Protein AF-A0A1F6TH91-F1 (afdb_monomer_lite)

Radius of gyration: 16.35 Å; chains: 1; bounding box: 40×20×52 Å

pLDDT: mean 76.36, std 11.39, range [50.78, 92.88]

Organism: NCBI:txid1817764

Sequence (93 aa):
MCRQAGLNDAALLKELERAKDEFKSALQELKTAPQNTPDIKAALDNADTQWQLFEHSLANPDKPLEVMVAITSEKILNIMDRITAMYENLPGG

Structure (mmCIF, N/CA/C/O backbone):
data_AF-A0A1F6TH91-F1
#
_entry.id   AF-A0A1F6TH91-F1
#
loop_
_atom_site.group_PDB
_atom_site.id
_atom_site.type_symbol
_atom_site.label_atom_id
_atom_site.label_alt_id
_atom_site.label_comp_id
_atom_site.label_asym_id
_atom_site.label_entity_id
_atom_site.label_seq_id
_atom_site.pdbx_PDB_ins_code
_atom_site.Cartn_x
_atom_site.Cartn_y
_atom_site.Cartn_z
_atom_site.occupancy
_atom_site.B_iso_or_equiv
_atom_site.auth_seq_id
_atom_site.auth_comp_id
_atom_site.auth_asym_id
_atom_site.auth_atom_id
_atom_site.pdbx_PDB_model_num
ATOM 1 N N . MET A 1 1 ? 11.773 -3.916 -38.892 1.00 50.78 1 MET A N 1
ATOM 2 C CA . MET A 1 1 ? 10.636 -3.344 -38.141 1.00 50.78 1 MET A CA 1
ATOM 3 C C . MET A 1 1 ? 11.035 -3.171 -36.671 1.00 50.78 1 MET A C 1
ATOM 5 O O . MET A 1 1 ? 10.628 -3.969 -35.848 1.00 50.78 1 MET A O 1
ATOM 9 N N . CYS A 1 2 ? 11.849 -2.160 -36.331 1.00 58.75 2 CYS A N 1
ATOM 10 C CA . CYS A 1 2 ? 12.348 -1.946 -34.956 1.00 58.75 2 CYS A CA 1
ATOM 11 C C . CYS A 1 2 ? 12.320 -0.455 -34.578 1.00 58.75 2 CYS A C 1
ATOM 13 O O . CYS A 1 2 ? 13.355 0.158 -34.344 1.00 58.75 2 CYS A O 1
ATOM 15 N N . ARG A 1 3 ? 11.137 0.164 -34.603 1.00 54.47 3 ARG A N 1
ATOM 16 C CA . ARG A 1 3 ? 10.926 1.523 -34.059 1.00 54.47 3 ARG A CA 1
ATOM 17 C C . ARG A 1 3 ? 9.678 1.648 -33.181 1.00 54.47 3 ARG A C 1
ATOM 19 O O . ARG A 1 3 ? 9.559 2.634 -32.472 1.00 54.47 3 ARG A O 1
ATOM 26 N N . GLN A 1 4 ? 8.778 0.663 -33.211 1.00 57.25 4 GLN A N 1
ATOM 27 C CA . GLN A 1 4 ? 7.541 0.688 -32.423 1.00 57.25 4 GLN A CA 1
ATOM 28 C C . GLN A 1 4 ? 7.742 0.165 -30.992 1.00 57.25 4 GLN A C 1
ATOM 30 O O . GLN A 1 4 ? 7.175 0.742 -30.077 1.00 57.25 4 GLN A O 1
ATOM 35 N N . ALA A 1 5 ? 8.606 -0.840 -30.783 1.00 57.97 5 ALA A N 1
ATOM 36 C CA . ALA A 1 5 ? 8.848 -1.425 -29.457 1.00 57.97 5 ALA A CA 1
ATOM 37 C C . ALA A 1 5 ? 9.294 -0.374 -28.417 1.00 57.97 5 ALA A C 1
ATOM 39 O O . ALA A 1 5 ? 8.597 -0.159 -27.437 1.00 57.97 5 ALA A O 1
ATOM 40 N N . GLY A 1 6 ? 10.345 0.405 -28.703 1.00 57.34 6 GLY A N 1
ATOM 41 C CA . GLY A 1 6 ? 10.846 1.407 -27.747 1.00 57.34 6 GLY A CA 1
ATOM 42 C C . GLY A 1 6 ? 9.925 2.613 -27.496 1.00 57.34 6 GLY A C 1
ATOM 43 O O . GLY A 1 6 ? 10.066 3.280 -26.476 1.00 57.34 6 GLY A O 1
ATOM 44 N N . LEU A 1 7 ? 8.980 2.914 -28.399 1.00 60.94 7 LEU A N 1
ATOM 45 C CA . LEU A 1 7 ? 7.965 3.956 -28.170 1.00 60.94 7 LEU A CA 1
ATOM 46 C C . LEU A 1 7 ? 6.818 3.436 -27.294 1.00 60.94 7 LEU A C 1
ATOM 48 O O . LEU A 1 7 ? 6.298 4.178 -26.462 1.00 60.94 7 LEU A O 1
ATOM 52 N N . ASN A 1 8 ? 6.458 2.162 -27.465 1.00 64.12 8 ASN A N 1
ATOM 53 C CA . ASN A 1 8 ? 5.445 1.499 -26.654 1.00 64.12 8 ASN A CA 1
ATOM 54 C C . ASN A 1 8 ? 5.925 1.322 -25.208 1.00 64.12 8 ASN A C 1
ATOM 56 O O . ASN A 1 8 ? 5.154 1.586 -24.291 1.00 64.12 8 ASN A O 1
ATOM 60 N N . ASP A 1 9 ? 7.202 0.993 -25.002 1.00 65.69 9 ASP A N 1
ATOM 61 C CA . ASP A 1 9 ? 7.793 0.864 -23.664 1.00 65.69 9 ASP A CA 1
ATOM 62 C C . ASP A 1 9 ? 7.764 2.197 -22.898 1.00 65.69 9 ASP A C 1
ATOM 64 O O . ASP A 1 9 ? 7.391 2.248 -21.728 1.00 65.69 9 ASP A O 1
ATOM 68 N N . ALA A 1 10 ? 8.084 3.311 -23.566 1.00 72.25 10 ALA A N 1
ATOM 69 C CA . ALA A 1 10 ? 8.045 4.639 -22.953 1.00 72.25 10 ALA A CA 1
ATOM 70 C C . ALA A 1 10 ? 6.616 5.088 -22.593 1.00 72.25 10 ALA A C 1
ATOM 72 O O . ALA A 1 10 ? 6.402 5.702 -21.546 1.00 72.25 10 ALA A O 1
ATOM 73 N N . ALA A 1 11 ? 5.632 4.783 -23.444 1.00 71.44 11 ALA A N 1
ATOM 74 C CA . ALA A 1 11 ? 4.227 5.058 -23.155 1.00 71.44 11 ALA A CA 1
ATOM 75 C C . ALA A 1 11 ? 3.711 4.194 -21.992 1.00 71.44 11 ALA A C 1
ATOM 77 O O . ALA A 1 11 ? 3.048 4.713 -21.098 1.00 71.44 11 ALA A O 1
ATOM 78 N N . LEU A 1 12 ? 4.077 2.909 -21.963 1.00 68.06 12 LEU A N 1
ATOM 79 C CA . LEU A 1 12 ? 3.720 1.978 -20.895 1.00 68.06 12 LEU A CA 1
ATOM 80 C C . LEU A 1 12 ? 4.288 2.417 -19.540 1.00 68.06 12 LEU A C 1
ATOM 82 O O . LEU A 1 12 ? 3.561 2.441 -18.553 1.00 68.06 12 LEU A O 1
ATOM 86 N N . LEU A 1 13 ? 5.560 2.825 -19.498 1.00 71.88 13 LEU A N 1
ATOM 87 C CA . LEU A 1 13 ? 6.190 3.354 -18.285 1.00 71.88 13 LEU A CA 1
ATOM 88 C C . LEU A 1 13 ? 5.482 4.616 -17.778 1.00 71.88 13 LEU A C 1
ATOM 90 O O . LEU A 1 13 ? 5.292 4.778 -16.577 1.00 71.88 13 LEU A O 1
ATOM 94 N N . LYS A 1 14 ? 5.047 5.500 -18.681 1.00 77.19 14 LYS A N 1
ATOM 95 C CA . LYS A 1 14 ? 4.318 6.716 -18.305 1.00 77.19 14 LYS A CA 1
ATOM 96 C C . LYS A 1 14 ? 2.933 6.416 -17.726 1.00 77.19 14 LYS A C 1
ATOM 98 O O . LYS A 1 14 ? 2.547 7.041 -16.742 1.00 77.19 14 LYS A O 1
ATOM 103 N N . GLU A 1 15 ? 2.190 5.492 -18.330 1.00 71.00 15 GLU A N 1
ATOM 104 C CA . GLU A 1 15 ? 0.886 5.074 -17.801 1.00 71.00 15 GLU A CA 1
ATOM 105 C C . GLU A 1 15 ? 1.034 4.329 -16.467 1.00 71.00 15 GLU A C 1
ATOM 107 O O . GLU A 1 15 ? 0.216 4.521 -15.572 1.00 71.00 15 GLU A O 1
ATOM 112 N N . LEU A 1 16 ? 2.115 3.563 -16.284 1.00 72.88 16 LEU A N 1
ATOM 113 C CA . LEU A 1 16 ? 2.440 2.938 -15.002 1.00 72.88 16 LEU A CA 1
ATOM 114 C C . LEU A 1 16 ? 2.708 3.975 -13.905 1.00 72.88 16 LEU A C 1
ATOM 116 O O . LEU A 1 16 ? 2.153 3.856 -12.816 1.00 72.88 16 LEU A O 1
ATOM 120 N N . GLU A 1 17 ? 3.521 4.999 -14.174 1.00 79.19 17 GLU A N 1
ATOM 121 C CA . GLU A 1 17 ? 3.766 6.065 -13.193 1.00 79.19 17 GLU A CA 1
ATOM 122 C C . GLU A 1 17 ? 2.484 6.841 -12.860 1.00 79.19 17 GLU A C 1
ATOM 124 O O . GLU A 1 17 ? 2.209 7.081 -11.687 1.00 79.19 17 GLU A O 1
ATOM 129 N N . ARG A 1 18 ? 1.630 7.134 -13.852 1.00 77.69 18 ARG A N 1
ATOM 130 C CA . ARG A 1 18 ? 0.314 7.741 -13.591 1.00 77.69 18 ARG A CA 1
ATOM 131 C C . ARG A 1 18 ? -0.544 6.857 -12.683 1.00 77.69 18 ARG A C 1
ATOM 133 O O . ARG A 1 18 ? -1.094 7.350 -11.703 1.00 77.69 18 ARG A O 1
ATOM 140 N N . ALA A 1 19 ? -0.642 5.564 -12.987 1.00 76.75 19 ALA A N 1
ATOM 141 C CA . ALA A 1 19 ? -1.425 4.628 -12.186 1.00 76.75 19 ALA A CA 1
ATOM 142 C C . ALA A 1 19 ? -0.892 4.515 -10.746 1.00 76.75 19 ALA A C 1
ATOM 144 O O . ALA A 1 19 ? -1.676 4.377 -9.805 1.00 76.75 19 ALA A O 1
ATOM 145 N N . LYS A 1 20 ? 0.433 4.616 -10.556 1.00 81.19 20 LYS A N 1
ATOM 146 C CA . LYS 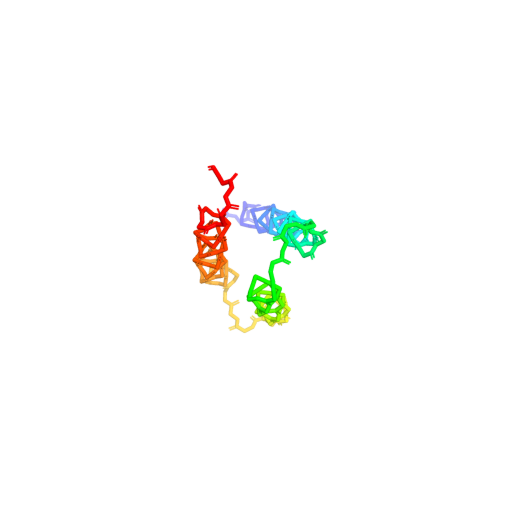A 1 20 ? 1.060 4.664 -9.228 1.00 81.19 20 LYS A CA 1
ATOM 147 C C . LYS A 1 20 ? 0.651 5.895 -8.432 1.00 81.19 20 LYS A C 1
ATOM 149 O O . LYS A 1 20 ? 0.285 5.767 -7.262 1.00 81.19 20 LYS A O 1
ATOM 154 N N . ASP A 1 21 ? 0.683 7.061 -9.063 1.00 84.06 21 ASP A N 1
ATOM 155 C CA . ASP A 1 21 ? 0.292 8.314 -8.421 1.00 84.06 21 ASP A CA 1
ATOM 156 C C . ASP A 1 21 ? -1.196 8.314 -8.045 1.00 84.06 21 ASP A C 1
ATOM 158 O O . ASP A 1 21 ? -1.548 8.657 -6.913 1.00 84.06 21 ASP A O 1
ATOM 162 N N . GLU A 1 22 ? -2.067 7.868 -8.955 1.00 80.56 22 GLU A N 1
ATOM 163 C CA . GLU A 1 22 ? -3.513 7.766 -8.720 1.00 80.56 22 GLU A CA 1
ATOM 164 C C . GLU A 1 22 ? -3.833 6.813 -7.563 1.00 80.56 22 GLU A C 1
ATOM 166 O O . GLU A 1 22 ? -4.586 7.173 -6.653 1.00 80.56 22 GLU A O 1
ATOM 171 N N . PHE A 1 23 ? -3.209 5.631 -7.538 1.00 82.06 23 PHE A N 1
ATOM 172 C CA . PHE A 1 23 ? -3.394 4.674 -6.449 1.00 82.06 23 PHE A CA 1
ATOM 173 C C . PHE A 1 23 ? -2.947 5.247 -5.102 1.00 82.06 23 PHE A C 1
ATOM 175 O O . PHE A 1 23 ? -3.669 5.150 -4.108 1.00 82.06 23 PHE A O 1
ATOM 182 N N . LYS A 1 24 ? -1.769 5.877 -5.058 1.00 85.88 24 LYS A N 1
ATOM 183 C CA . LYS A 1 24 ? -1.241 6.476 -3.830 1.00 85.88 24 LYS A CA 1
ATOM 184 C C . LYS A 1 24 ? -2.134 7.608 -3.329 1.00 85.88 24 LYS A C 1
ATOM 186 O O . LYS A 1 24 ? -2.362 7.691 -2.124 1.00 85.88 24 LYS A O 1
ATOM 191 N N . SER A 1 25 ? -2.655 8.447 -4.227 1.00 86.81 25 SER A N 1
ATOM 192 C CA . SER A 1 25 ? -3.604 9.505 -3.865 1.00 86.81 25 SER A CA 1
ATOM 193 C C . SER A 1 25 ? -4.865 8.915 -3.239 1.00 86.81 25 SER A C 1
ATOM 195 O O . SER A 1 25 ? -5.216 9.272 -2.115 1.00 86.81 25 SER A O 1
ATOM 197 N N . ALA A 1 26 ? -5.485 7.939 -3.908 1.00 85.31 26 ALA A N 1
ATOM 198 C CA . ALA A 1 26 ? -6.690 7.283 -3.412 1.00 85.31 26 ALA A CA 1
ATOM 199 C C . ALA A 1 26 ? -6.457 6.581 -2.062 1.00 85.31 26 ALA A C 1
ATOM 201 O O . ALA A 1 26 ? -7.270 6.701 -1.147 1.00 85.31 26 ALA A O 1
ATOM 202 N N . LEU A 1 27 ? -5.322 5.897 -1.882 1.00 87.19 27 LEU A N 1
ATOM 203 C CA . LEU A 1 27 ? -4.980 5.260 -0.610 1.00 87.19 27 LEU A CA 1
ATOM 204 C C . LEU A 1 27 ? -4.818 6.286 0.524 1.00 87.19 27 LEU A C 1
ATOM 206 O O . LEU A 1 27 ? -5.244 6.025 1.648 1.00 87.19 27 LEU A O 1
ATOM 210 N N . GLN A 1 28 ? -4.237 7.459 0.254 1.00 90.75 28 GLN A N 1
ATOM 211 C CA . GLN A 1 28 ? -4.131 8.533 1.249 1.00 90.75 28 GLN A CA 1
ATOM 212 C C . GLN A 1 28 ? -5.494 9.141 1.600 1.00 90.75 28 GLN A C 1
ATOM 214 O O . GLN A 1 28 ? -5.775 9.383 2.777 1.00 90.75 28 GLN A O 1
ATOM 219 N N . GLU A 1 29 ? -6.366 9.336 0.612 1.00 90.19 29 GLU A N 1
ATOM 220 C CA . GLU A 1 29 ? -7.750 9.762 0.845 1.00 90.19 29 GLU A CA 1
ATOM 221 C C . GLU A 1 29 ? -8.476 8.765 1.753 1.00 90.19 29 GLU A C 1
ATOM 223 O O . GLU A 1 29 ? -9.031 9.151 2.783 1.00 90.19 29 GLU A O 1
ATOM 228 N N . LEU A 1 30 ? -8.374 7.466 1.455 1.00 88.75 30 LEU A N 1
ATOM 229 C CA . LEU A 1 30 ? -8.953 6.421 2.294 1.00 88.75 30 LEU A CA 1
ATOM 230 C C . LEU A 1 30 ? -8.345 6.416 3.698 1.00 88.75 30 LEU A C 1
ATOM 232 O O . LEU A 1 30 ? -9.095 6.360 4.664 1.00 88.75 30 LEU A O 1
ATOM 236 N N . LYS A 1 31 ? -7.020 6.546 3.860 1.00 89.62 31 LYS A N 1
ATOM 237 C CA . LYS A 1 31 ? -6.349 6.600 5.180 1.00 89.62 31 LYS A CA 1
ATOM 238 C C . LYS A 1 31 ? -6.825 7.762 6.050 1.00 89.62 31 LYS A C 1
ATOM 240 O O . LYS A 1 31 ? -6.869 7.624 7.276 1.00 89.62 31 LYS A O 1
ATOM 245 N N . THR A 1 32 ? -7.201 8.881 5.438 1.00 91.94 32 THR A N 1
ATOM 246 C CA . THR A 1 32 ? -7.645 10.095 6.142 1.00 91.94 32 THR A CA 1
ATOM 247 C C . THR A 1 32 ? -9.158 10.172 6.351 1.00 91.94 32 THR A C 1
ATOM 249 O O . THR A 1 32 ? -9.630 11.077 7.042 1.00 91.94 32 THR A O 1
ATOM 252 N N . ALA A 1 33 ? -9.920 9.211 5.825 1.00 91.88 33 ALA A N 1
ATOM 253 C CA . ALA A 1 33 ? -11.369 9.209 5.924 1.00 91.88 33 ALA A CA 1
ATOM 254 C C . ALA A 1 33 ? -11.858 9.130 7.393 1.00 91.88 33 ALA A C 1
ATOM 256 O O . ALA A 1 33 ? -11.428 8.252 8.155 1.00 91.88 33 ALA A O 1
ATOM 257 N N . PRO A 1 34 ? -12.775 10.021 7.823 1.00 90.12 34 PRO A N 1
ATOM 258 C CA . PRO A 1 34 ? -13.196 10.128 9.223 1.00 90.12 34 PRO A CA 1
ATOM 259 C C . PRO A 1 34 ? -13.991 8.913 9.720 1.00 90.12 34 PRO A C 1
ATOM 261 O O . PRO A 1 34 ? -13.981 8.629 10.916 1.00 90.12 34 PRO A O 1
ATOM 264 N N . GLN A 1 35 ? -14.645 8.173 8.821 1.00 88.38 35 GLN A N 1
ATOM 265 C CA . GLN A 1 35 ? -15.407 6.962 9.142 1.00 88.38 35 GLN A CA 1
ATOM 266 C C . GLN A 1 35 ? -14.534 5.721 9.417 1.00 88.38 35 GLN A C 1
ATOM 268 O O . GLN A 1 35 ? -15.061 4.650 9.715 1.00 88.38 35 GLN A O 1
ATOM 273 N N . ASN A 1 36 ? -13.206 5.833 9.315 1.00 92.75 36 ASN A N 1
ATOM 274 C CA . ASN A 1 36 ? -12.306 4.700 9.499 1.00 92.75 36 ASN A CA 1
ATOM 275 C C . ASN A 1 36 ? -12.319 4.158 10.932 1.00 92.75 36 ASN A C 1
ATOM 277 O O . ASN A 1 36 ? -11.883 4.822 11.879 1.00 92.75 36 ASN A O 1
ATOM 281 N N . THR A 1 37 ? -12.702 2.891 11.063 1.00 92.88 37 THR A N 1
ATOM 282 C CA . THR A 1 37 ? -12.544 2.104 12.290 1.00 92.88 37 THR A CA 1
ATOM 283 C C . THR A 1 37 ? -11.082 1.667 12.484 1.00 92.88 37 THR A C 1
ATOM 285 O O . THR A 1 37 ? -10.286 1.739 11.541 1.00 92.88 37 THR A O 1
ATOM 288 N N . PRO A 1 38 ? -10.689 1.194 13.684 1.00 92.25 38 PRO A N 1
ATOM 289 C CA . PRO A 1 38 ? -9.354 0.631 13.904 1.00 92.25 38 PRO A CA 1
ATOM 290 C C . PRO A 1 38 ? -8.994 -0.496 12.923 1.00 92.25 38 PRO A C 1
ATOM 292 O O . PRO A 1 38 ? -7.872 -0.527 12.421 1.00 92.25 38 PRO A O 1
ATOM 295 N N . ASP A 1 39 ? -9.955 -1.361 12.588 1.00 87.06 39 ASP A N 1
ATOM 296 C CA . ASP A 1 39 ? -9.745 -2.477 11.659 1.00 87.06 39 ASP A CA 1
ATOM 297 C C . ASP A 1 39 ? -9.527 -1.995 10.218 1.00 87.06 39 ASP A C 1
ATOM 299 O O . ASP A 1 39 ? -8.638 -2.495 9.527 1.00 87.06 39 ASP A O 1
ATOM 303 N N . ILE A 1 40 ? -10.281 -0.978 9.778 1.00 88.19 40 ILE A N 1
ATOM 304 C CA . ILE A 1 40 ? -10.086 -0.345 8.464 1.00 88.19 40 ILE A CA 1
ATOM 305 C C . ILE A 1 40 ? -8.703 0.311 8.394 1.00 88.19 40 ILE A C 1
ATOM 307 O O . ILE A 1 40 ? -7.988 0.127 7.412 1.00 88.19 40 ILE A O 1
ATOM 311 N N . LYS A 1 41 ? -8.273 1.016 9.450 1.00 91.00 41 LYS A N 1
ATOM 312 C CA . LYS A 1 41 ? -6.928 1.621 9.501 1.00 91.00 41 LYS A CA 1
ATOM 313 C C . LYS A 1 41 ? -5.828 0.567 9.387 1.00 91.00 41 LYS A C 1
ATOM 315 O O . LYS A 1 41 ? -4.920 0.733 8.580 1.00 91.00 41 LYS A O 1
ATOM 320 N N . ALA A 1 42 ? -5.944 -0.541 10.119 1.00 89.19 42 ALA A N 1
ATOM 321 C CA . ALA A 1 42 ? -4.981 -1.637 10.042 1.00 89.19 42 ALA A CA 1
ATOM 322 C C . ALA A 1 42 ? -4.920 -2.269 8.637 1.00 89.19 42 ALA A C 1
ATOM 324 O O . ALA A 1 42 ? -3.836 -2.593 8.148 1.00 89.19 42 ALA A O 1
ATOM 325 N N . ALA A 1 43 ? -6.067 -2.417 7.964 1.00 86.00 43 ALA A N 1
ATOM 326 C CA . ALA A 1 43 ? -6.122 -2.905 6.587 1.00 86.00 43 ALA A CA 1
ATOM 327 C C . ALA A 1 43 ? -5.475 -1.921 5.592 1.00 86.00 43 ALA A C 1
ATOM 329 O O . ALA A 1 43 ? -4.713 -2.347 4.723 1.00 86.00 43 ALA A O 1
ATOM 330 N N . LEU A 1 44 ? -5.718 -0.616 5.747 1.00 89.81 44 LEU A N 1
ATOM 331 C CA . LEU A 1 44 ? -5.125 0.431 4.908 1.00 89.81 44 LEU A CA 1
ATOM 332 C C . LEU A 1 44 ? -3.605 0.548 5.102 1.00 89.81 44 LEU A C 1
ATOM 334 O O . LEU A 1 44 ? -2.874 0.722 4.130 1.00 89.81 44 LEU A O 1
ATOM 338 N N . ASP A 1 45 ? -3.103 0.391 6.327 1.00 91.06 45 ASP A N 1
ATOM 339 C CA . ASP A 1 45 ? -1.658 0.370 6.592 1.00 91.06 45 ASP A CA 1
ATOM 340 C C . ASP A 1 45 ? -0.982 -0.891 6.030 1.00 91.06 45 ASP A C 1
ATOM 342 O O . ASP A 1 45 ? 0.156 -0.846 5.550 1.00 91.06 45 ASP A O 1
ATOM 346 N N . ASN A 1 46 ? -1.694 -2.023 6.021 1.00 86.88 46 ASN A N 1
ATOM 347 C CA . ASN A 1 46 ? -1.225 -3.219 5.328 1.00 86.88 46 ASN A CA 1
ATOM 348 C C . ASN A 1 46 ? -1.123 -2.978 3.814 1.00 86.88 46 ASN A C 1
ATOM 350 O O . ASN A 1 46 ? -0.094 -3.304 3.221 1.00 86.88 46 ASN A O 1
ATOM 354 N N . ALA A 1 47 ? -2.147 -2.363 3.211 1.00 84.12 47 ALA A N 1
ATOM 355 C CA . ALA A 1 47 ? -2.153 -1.999 1.795 1.00 84.12 47 ALA A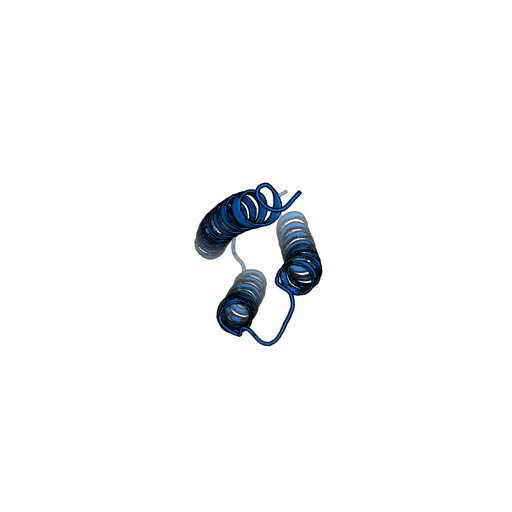 CA 1
ATOM 356 C C . ALA A 1 47 ? -0.969 -1.086 1.431 1.00 84.12 47 ALA A C 1
ATOM 358 O O . ALA A 1 47 ? -0.262 -1.361 0.464 1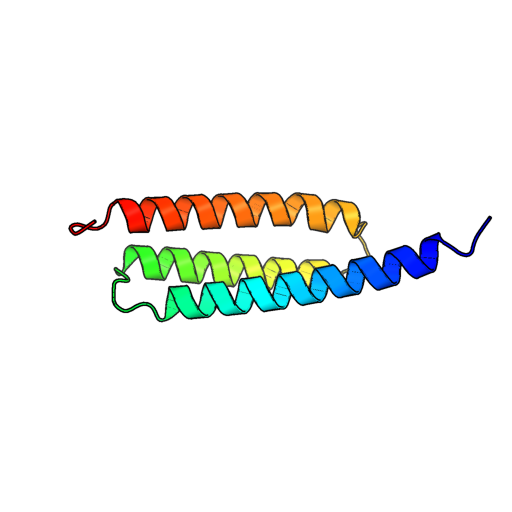.00 84.12 47 ALA A O 1
ATOM 359 N N . ASP A 1 48 ? -0.694 -0.071 2.254 1.00 88.50 48 ASP A N 1
ATOM 360 C CA . ASP A 1 48 ? 0.446 0.848 2.106 1.00 88.50 48 ASP A CA 1
ATOM 361 C C . ASP A 1 48 ? 1.794 0.106 2.158 1.00 88.50 48 ASP A C 1
ATOM 363 O O . ASP A 1 48 ? 2.671 0.304 1.318 1.00 88.50 48 ASP A O 1
ATOM 367 N N . THR A 1 49 ? 1.937 -0.851 3.079 1.00 87.44 49 THR A N 1
ATOM 368 C CA . THR A 1 49 ? 3.144 -1.689 3.167 1.00 87.44 49 THR A CA 1
ATOM 369 C C . THR A 1 49 ? 3.328 -2.564 1.920 1.00 87.44 49 THR A C 1
ATOM 371 O O . THR A 1 49 ? 4.438 -2.684 1.394 1.00 87.44 49 THR A O 1
ATOM 374 N N . GLN A 1 50 ? 2.253 -3.189 1.422 1.00 81.81 50 GLN A N 1
ATOM 375 C CA . GLN A 1 50 ? 2.308 -3.994 0.195 1.00 81.81 50 GLN A CA 1
ATOM 376 C C . GLN A 1 50 ? 2.635 -3.136 -1.031 1.00 81.81 50 GLN A C 1
ATOM 378 O O . GLN A 1 50 ? 3.388 -3.578 -1.899 1.00 81.81 50 GLN A O 1
ATOM 383 N N . TRP A 1 51 ? 2.109 -1.913 -1.079 1.00 83.56 51 TRP A N 1
ATOM 384 C CA . TRP A 1 51 ? 2.395 -0.946 -2.129 1.00 83.56 51 TRP A CA 1
ATOM 385 C C . TRP A 1 51 ? 3.876 -0.561 -2.167 1.00 83.56 51 TRP A C 1
ATOM 387 O O . TRP A 1 51 ? 4.512 -0.658 -3.213 1.00 83.56 51 TRP A O 1
ATOM 397 N N . GLN A 1 52 ? 4.473 -0.233 -1.020 1.00 85.00 52 GLN A N 1
ATOM 398 C CA . GLN A 1 52 ? 5.903 0.080 -0.951 1.00 85.00 52 GLN A CA 1
ATOM 399 C C . GLN A 1 52 ? 6.769 -1.095 -1.421 1.00 85.00 52 GLN A C 1
ATOM 401 O O . GLN A 1 52 ? 7.772 -0.896 -2.105 1.00 85.00 52 GLN A O 1
ATOM 406 N N . LEU A 1 53 ? 6.397 -2.335 -1.089 1.00 79.88 53 LEU A N 1
ATOM 407 C CA . LEU A 1 53 ? 7.107 -3.519 -1.579 1.00 79.88 53 LEU A CA 1
ATOM 408 C C . LEU A 1 53 ? 6.986 -3.673 -3.103 1.00 79.88 53 LEU A C 1
ATOM 410 O O . LEU A 1 53 ? 7.961 -4.043 -3.759 1.00 79.88 53 LEU A O 1
ATOM 414 N N . PHE A 1 54 ? 5.817 -3.368 -3.669 1.00 76.56 54 PHE A N 1
ATOM 415 C CA . PHE A 1 54 ? 5.625 -3.339 -5.116 1.00 76.56 54 PHE A CA 1
ATOM 416 C C . PHE A 1 54 ? 6.527 -2.300 -5.790 1.00 76.56 54 PHE A C 1
ATOM 418 O O . PHE A 1 54 ? 7.241 -2.647 -6.731 1.00 76.56 54 PHE A O 1
ATOM 425 N N . GLU A 1 55 ? 6.576 -1.067 -5.280 1.00 79.31 55 GLU A N 1
ATOM 426 C CA . GLU A 1 55 ? 7.437 -0.016 -5.838 1.00 79.31 55 GLU A CA 1
ATOM 427 C C . GLU A 1 55 ? 8.921 -0.408 -5.804 1.00 79.31 55 GLU A C 1
ATOM 429 O O . GLU A 1 55 ? 9.632 -0.247 -6.797 1.00 79.31 55 GLU A O 1
ATOM 434 N N . HIS A 1 56 ? 9.381 -1.012 -4.704 1.00 79.19 56 HIS A N 1
ATOM 435 C CA . HIS A 1 56 ? 10.741 -1.553 -4.623 1.00 79.19 56 HIS A CA 1
ATOM 436 C C . HIS A 1 56 ? 10.985 -2.697 -5.618 1.00 79.19 56 HIS A C 1
ATOM 438 O O . HIS A 1 56 ? 12.095 -2.841 -6.131 1.00 79.19 56 HIS A O 1
ATOM 444 N N . SER A 1 57 ? 9.974 -3.520 -5.905 1.00 71.12 57 SER A N 1
ATOM 445 C CA . SER A 1 57 ? 10.099 -4.590 -6.897 1.00 71.12 57 SER A CA 1
ATOM 446 C C . SER A 1 57 ? 10.171 -4.058 -8.331 1.00 71.12 57 SER A C 1
ATOM 448 O O . SER A 1 57 ? 10.945 -4.600 -9.115 1.00 71.12 57 SER A O 1
ATOM 450 N N . LEU A 1 58 ? 9.466 -2.963 -8.649 1.00 69.88 58 LEU A N 1
ATOM 451 C CA . LEU A 1 58 ? 9.526 -2.294 -9.958 1.00 69.88 58 LEU A CA 1
ATOM 452 C C . LEU A 1 58 ? 10.905 -1.702 -10.260 1.00 69.88 58 LEU A C 1
ATOM 454 O O . LEU A 1 58 ? 11.301 -1.618 -11.419 1.00 69.88 58 LEU A O 1
ATOM 458 N N . ALA A 1 59 ? 11.651 -1.319 -9.225 1.00 70.50 59 ALA A N 1
ATOM 459 C CA . ALA A 1 59 ? 13.018 -0.833 -9.366 1.00 70.50 59 ALA A CA 1
ATOM 460 C C . ALA A 1 59 ? 14.040 -1.953 -9.663 1.00 70.50 59 ALA A C 1
ATOM 462 O O . ALA A 1 59 ? 15.201 -1.647 -9.941 1.00 70.50 59 ALA A O 1
ATOM 463 N N . ASN A 1 60 ? 13.640 -3.234 -9.613 1.00 65.50 60 ASN A N 1
ATOM 464 C CA . ASN A 1 60 ? 14.518 -4.363 -9.918 1.00 65.50 60 ASN A CA 1
ATOM 465 C C . ASN A 1 60 ? 14.409 -4.796 -11.394 1.00 65.50 60 ASN A C 1
ATOM 467 O O . ASN A 1 60 ? 13.335 -5.212 -11.832 1.00 65.50 60 ASN A O 1
ATOM 471 N N . PRO A 1 61 ? 15.521 -4.799 -12.152 1.00 58.09 61 PRO A N 1
ATOM 472 C CA . PRO A 1 61 ? 15.523 -5.110 -13.583 1.00 58.09 61 PRO A CA 1
ATOM 473 C C . PRO A 1 61 ? 15.382 -6.609 -13.909 1.00 58.09 61 PRO A C 1
ATOM 475 O O . PRO A 1 61 ? 15.244 -6.969 -15.075 1.00 58.09 61 PRO A O 1
ATOM 478 N N . ASP A 1 62 ? 15.405 -7.492 -12.904 1.00 63.62 62 ASP A N 1
ATOM 479 C CA . ASP A 1 62 ? 15.469 -8.950 -13.090 1.00 63.62 62 ASP A CA 1
ATOM 480 C C . ASP A 1 62 ? 14.137 -9.608 -13.508 1.00 63.62 62 ASP A C 1
ATOM 482 O O . ASP A 1 62 ? 14.095 -10.813 -13.769 1.00 63.62 62 ASP A O 1
ATOM 486 N N . LYS A 1 63 ? 13.029 -8.856 -13.582 1.00 61.81 63 LYS A N 1
ATOM 487 C CA . LYS A 1 63 ? 11.717 -9.371 -14.014 1.00 61.81 63 LYS A CA 1
ATOM 488 C C . LYS A 1 63 ? 11.118 -8.534 -15.150 1.00 61.81 63 LYS A C 1
ATOM 490 O O . LYS A 1 63 ? 11.188 -7.309 -15.088 1.00 61.81 63 LYS A O 1
ATOM 495 N N . PRO A 1 64 ? 10.458 -9.161 -16.147 1.00 63.66 64 PRO A N 1
ATOM 496 C CA . PRO A 1 64 ? 9.741 -8.426 -17.184 1.00 63.66 64 PRO A CA 1
ATOM 497 C C . PRO A 1 64 ? 8.651 -7.535 -16.582 1.00 63.66 64 PRO A C 1
ATOM 499 O O . PRO A 1 64 ? 7.823 -8.004 -15.795 1.00 63.66 64 PRO A O 1
ATOM 502 N N . LEU A 1 65 ? 8.628 -6.268 -16.997 1.00 61.91 65 LEU A N 1
ATOM 503 C CA . LEU A 1 65 ? 7.659 -5.262 -16.557 1.00 61.91 65 LEU A CA 1
ATOM 504 C C . LEU A 1 65 ? 6.208 -5.748 -16.721 1.00 61.91 65 LEU A C 1
ATOM 506 O O . LEU A 1 65 ? 5.391 -5.577 -15.824 1.00 61.91 65 LEU A O 1
ATOM 510 N N . GLU A 1 66 ? 5.918 -6.440 -17.824 1.00 59.34 66 GLU A N 1
ATOM 511 C CA . GLU A 1 66 ? 4.607 -7.020 -18.150 1.00 59.34 66 GLU A CA 1
ATOM 512 C C . GLU A 1 66 ? 4.107 -8.003 -17.077 1.00 59.34 66 GLU A C 1
ATOM 514 O O . GLU A 1 66 ? 2.948 -7.957 -16.664 1.00 59.34 66 GLU A O 1
ATOM 519 N N . VAL A 1 67 ? 4.999 -8.861 -16.572 1.00 64.38 67 VAL A N 1
ATOM 520 C CA . VAL A 1 67 ? 4.686 -9.828 -15.509 1.00 64.38 67 VAL A CA 1
ATOM 521 C C . VAL A 1 67 ? 4.449 -9.103 -14.184 1.00 64.38 67 VAL A C 1
ATOM 523 O O . VAL A 1 67 ? 3.582 -9.493 -13.404 1.00 64.38 67 VAL A O 1
ATOM 526 N N . MET A 1 68 ? 5.198 -8.031 -13.925 1.00 62.66 68 MET A N 1
ATOM 527 C CA . MET A 1 68 ? 5.088 -7.271 -12.682 1.00 62.66 68 MET A CA 1
ATOM 528 C C . MET A 1 68 ? 3.811 -6.427 -12.613 1.00 62.66 68 MET A C 1
ATOM 530 O O . MET A 1 68 ? 3.190 -6.349 -11.551 1.00 62.66 68 MET A O 1
ATOM 534 N N . VAL A 1 69 ? 3.388 -5.862 -13.746 1.00 63.91 69 VAL A N 1
ATOM 535 C CA . VAL A 1 69 ? 2.106 -5.162 -13.889 1.00 63.91 69 VAL A CA 1
ATOM 536 C C . VAL A 1 69 ? 0.948 -6.134 -13.663 1.00 63.91 69 VAL A C 1
ATOM 538 O O . VAL A 1 69 ? 0.117 -5.879 -12.797 1.00 63.91 69 VAL A O 1
ATOM 541 N N . ALA A 1 70 ? 0.935 -7.288 -14.341 1.00 66.38 70 ALA A N 1
ATOM 542 C CA . ALA A 1 70 ? -0.150 -8.266 -14.214 1.00 66.38 70 ALA A CA 1
ATOM 543 C C . ALA A 1 70 ? -0.350 -8.761 -12.767 1.00 66.38 70 ALA A C 1
ATOM 545 O O . ALA A 1 70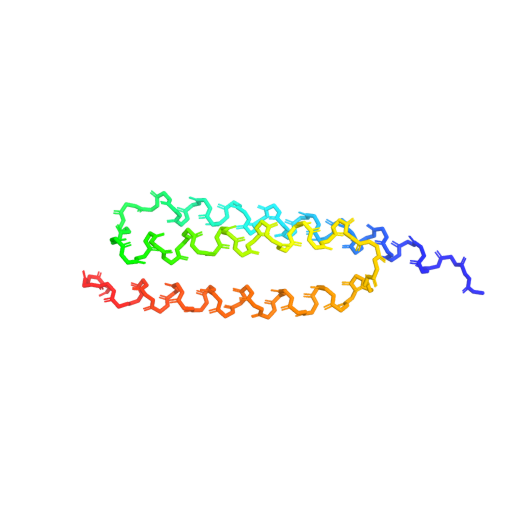 ? -1.466 -8.738 -12.252 1.00 66.38 70 ALA A O 1
ATOM 546 N N . ILE A 1 71 ? 0.736 -9.147 -12.086 1.00 64.31 71 ILE A N 1
ATOM 547 C CA . ILE A 1 71 ? 0.681 -9.669 -10.709 1.00 64.31 71 ILE A CA 1
ATOM 548 C C . ILE A 1 71 ? 0.188 -8.604 -9.724 1.00 64.31 71 ILE A C 1
ATOM 550 O O . ILE A 1 71 ? -0.547 -8.899 -8.779 1.00 64.31 71 ILE A O 1
ATOM 554 N N . THR A 1 72 ? 0.609 -7.357 -9.912 1.00 62.78 72 THR A N 1
ATOM 555 C CA . THR A 1 72 ? 0.342 -6.318 -8.916 1.00 62.78 72 THR A CA 1
ATOM 556 C C . THR A 1 72 ? -1.025 -5.687 -9.108 1.00 62.78 72 THR A C 1
ATOM 558 O O . THR A 1 72 ? -1.712 -5.445 -8.117 1.00 62.78 72 THR A O 1
ATOM 561 N N . SER A 1 73 ? -1.476 -5.513 -10.352 1.00 66.69 73 SER A N 1
ATOM 562 C CA . SER A 1 73 ? -2.844 -5.078 -10.635 1.00 66.69 73 SER A CA 1
ATOM 563 C C . SER A 1 73 ? -3.875 -6.014 -9.996 1.00 66.69 73 SER A C 1
ATOM 565 O O . SER A 1 73 ? -4.810 -5.537 -9.360 1.00 66.69 73 SER A O 1
ATOM 567 N N . GLU A 1 74 ? -3.668 -7.332 -10.063 1.00 73.25 74 GLU A N 1
ATOM 568 C CA . GLU A 1 74 ? -4.556 -8.311 -9.423 1.00 73.25 74 GLU A CA 1
ATOM 569 C C . GLU A 1 74 ? -4.521 -8.220 -7.889 1.00 73.25 74 GLU A C 1
ATOM 571 O O . GLU A 1 74 ? -5.555 -8.266 -7.219 1.00 73.25 74 GLU A O 1
ATOM 576 N N . LYS A 1 75 ? -3.334 -8.047 -7.297 1.00 69.31 75 LYS A N 1
ATOM 577 C CA . LYS A 1 75 ? -3.194 -7.950 -5.838 1.00 69.31 75 LYS A CA 1
ATOM 578 C C . LYS A 1 75 ? -3.795 -6.659 -5.277 1.00 69.31 75 LYS A C 1
ATOM 580 O O . LYS A 1 75 ? -4.393 -6.689 -4.204 1.00 69.31 75 LYS A O 1
ATOM 585 N N . ILE A 1 76 ? -3.672 -5.551 -6.004 1.00 67.75 76 ILE A N 1
ATOM 586 C CA . ILE A 1 76 ? -4.278 -4.264 -5.649 1.00 67.75 76 ILE A CA 1
ATOM 587 C C . ILE A 1 76 ? -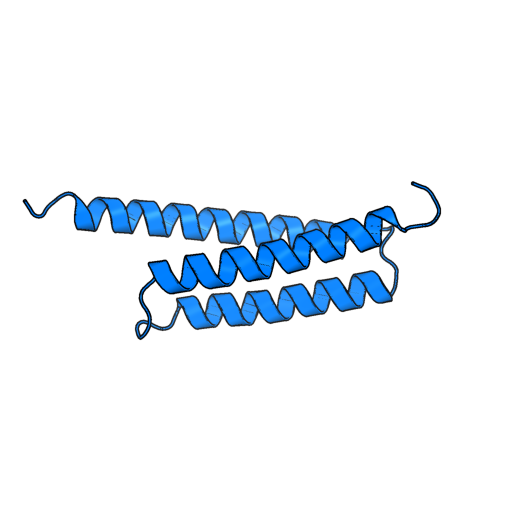5.797 -4.331 -5.763 1.00 67.75 76 ILE A C 1
ATOM 589 O O . ILE A 1 76 ? -6.474 -3.918 -4.826 1.00 67.75 76 ILE A O 1
ATOM 593 N N . LEU A 1 77 ? -6.326 -4.898 -6.853 1.00 78.00 77 LEU A N 1
ATOM 594 C CA . LEU A 1 77 ? -7.767 -5.078 -7.038 1.00 78.00 77 LEU A CA 1
ATOM 595 C C . LEU A 1 77 ? -8.379 -5.825 -5.845 1.00 78.00 77 LEU A C 1
ATOM 597 O O . LEU A 1 77 ? -9.291 -5.320 -5.202 1.00 78.00 77 LEU A O 1
ATOM 601 N N . ASN A 1 78 ? -7.782 -6.956 -5.458 1.00 77.38 78 ASN A N 1
ATOM 602 C CA . ASN A 1 78 ? -8.242 -7.747 -4.315 1.00 77.38 78 ASN A CA 1
ATOM 603 C C . ASN A 1 78 ? -8.210 -6.977 -2.980 1.00 77.38 78 ASN A C 1
ATOM 605 O O . ASN A 1 78 ? -9.065 -7.182 -2.117 1.00 77.38 78 ASN A O 1
ATOM 609 N N . ILE A 1 79 ? -7.211 -6.113 -2.774 1.00 70.69 79 ILE A N 1
ATOM 610 C CA . ILE A 1 79 ? -7.122 -5.274 -1.570 1.00 70.69 79 ILE A CA 1
ATOM 611 C C . ILE A 1 79 ? -8.230 -4.216 -1.579 1.00 70.69 79 ILE A C 1
ATOM 613 O O . ILE A 1 79 ? -8.885 -4.021 -0.556 1.00 70.69 79 ILE A O 1
ATOM 617 N N . MET A 1 80 ? -8.470 -3.575 -2.724 1.00 76.94 80 MET A N 1
ATOM 618 C CA . MET A 1 80 ? -9.510 -2.558 -2.875 1.00 76.94 80 MET A CA 1
ATOM 619 C C . MET A 1 80 ? -10.910 -3.154 -2.727 1.00 76.94 80 MET A C 1
ATOM 621 O O . MET A 1 80 ? -11.711 -2.597 -1.984 1.00 76.94 80 MET A O 1
ATOM 625 N N . ASP A 1 81 ? -11.183 -4.318 -3.318 1.00 83.62 81 ASP A N 1
ATOM 626 C CA . ASP A 1 81 ? -12.458 -5.032 -3.157 1.00 83.62 81 ASP A CA 1
ATOM 627 C C . ASP A 1 81 ? -12.738 -5.339 -1.682 1.00 83.62 81 ASP A C 1
ATOM 629 O O . ASP A 1 81 ? -13.847 -5.157 -1.176 1.00 83.62 81 ASP A O 1
ATOM 633 N N . ARG A 1 82 ? -11.700 -5.747 -0.949 1.00 79.31 82 ARG A N 1
ATOM 634 C CA . ARG A 1 82 ? -11.805 -6.049 0.476 1.00 79.31 82 ARG A CA 1
ATOM 635 C C . ARG A 1 82 ? -12.024 -4.794 1.326 1.00 79.31 82 ARG A C 1
ATOM 637 O O . ARG A 1 82 ? -12.792 -4.853 2.282 1.00 79.31 82 ARG A O 1
ATOM 644 N N . ILE A 1 83 ? -11.382 -3.675 0.988 1.00 78.81 83 ILE A N 1
ATOM 645 C CA . ILE A 1 83 ? -11.607 -2.380 1.649 1.00 78.81 83 ILE A CA 1
ATOM 646 C C . ILE A 1 83 ? -13.032 -1.880 1.376 1.00 78.81 83 ILE A C 1
ATOM 648 O O . ILE A 1 83 ? -13.717 -1.471 2.312 1.00 78.81 83 ILE A O 1
ATOM 652 N N . THR A 1 84 ? -13.510 -1.974 0.133 1.00 86.44 84 THR A N 1
ATOM 653 C CA . THR A 1 84 ? -14.889 -1.633 -0.250 1.00 86.44 84 THR A CA 1
ATOM 654 C C . THR A 1 84 ? -15.895 -2.441 0.564 1.00 86.44 84 THR A C 1
ATOM 656 O O . THR A 1 84 ? -16.755 -1.853 1.213 1.00 86.44 84 THR A O 1
ATOM 659 N N . ALA A 1 85 ? -15.716 -3.762 0.657 1.00 86.06 85 ALA A N 1
ATOM 660 C CA . ALA A 1 85 ? -16.576 -4.615 1.477 1.00 86.06 85 ALA A CA 1
ATOM 661 C C . ALA A 1 85 ? -16.556 -4.229 2.971 1.00 86.06 85 ALA A C 1
ATOM 663 O O . ALA A 1 85 ? -17.559 -4.372 3.668 1.00 86.06 85 ALA A O 1
ATOM 664 N N . MET A 1 86 ? -15.429 -3.736 3.499 1.00 82.38 86 MET A N 1
ATOM 665 C CA . MET A 1 86 ? -15.362 -3.239 4.880 1.00 82.38 86 MET A CA 1
ATOM 666 C C . MET A 1 86 ? -16.147 -1.934 5.059 1.00 82.38 86 MET A C 1
ATOM 668 O O . MET A 1 86 ? -16.824 -1.784 6.075 1.00 82.38 86 MET A O 1
ATOM 672 N N . TYR A 1 87 ? -16.095 -1.019 4.086 1.00 85.50 87 TYR A N 1
ATOM 673 C CA . TYR A 1 87 ? -16.899 0.207 4.107 1.00 85.50 87 TYR A CA 1
ATOM 674 C C . TYR A 1 87 ? -18.399 -0.072 3.956 1.00 85.50 87 TYR A C 1
ATOM 676 O O . TYR A 1 87 ? -19.190 0.527 4.678 1.00 85.50 87 TYR A O 1
ATOM 684 N N . GLU A 1 88 ? -18.792 -1.003 3.083 1.00 87.94 88 GLU A N 1
ATOM 685 C CA . GLU A 1 88 ? -20.195 -1.408 2.886 1.00 87.94 88 GLU A CA 1
ATOM 686 C C . GLU A 1 88 ? -20.831 -2.003 4.151 1.00 87.94 88 GLU A C 1
ATOM 688 O O . GLU A 1 88 ? -22.036 -1.894 4.356 1.00 87.94 88 GLU A O 1
ATOM 693 N N . ASN A 1 89 ? -20.022 -2.609 5.024 1.00 83.50 89 ASN A N 1
ATOM 694 C CA . ASN A 1 89 ? -20.479 -3.206 6.279 1.00 83.50 89 ASN A CA 1
ATOM 695 C C . ASN A 1 89 ? -20.466 -2.235 7.474 1.00 83.50 89 ASN A C 1
ATOM 697 O O . ASN A 1 89 ? -20.729 -2.655 8.606 1.00 83.50 89 ASN A O 1
ATOM 701 N N . LEU A 1 90 ? -20.157 -0.949 7.270 1.00 83.12 90 LEU A N 1
ATOM 702 C CA . LEU A 1 90 ? -20.257 0.038 8.342 1.00 83.12 90 LEU A CA 1
ATOM 703 C C . LEU A 1 90 ? -21.730 0.247 8.744 1.00 83.12 90 LEU A C 1
ATOM 705 O O . LEU A 1 90 ? -22.588 0.411 7.874 1.00 83.12 90 LEU A O 1
ATOM 709 N N . PRO A 1 91 ? -22.054 0.296 10.051 1.00 67.94 91 PRO A N 1
ATOM 710 C CA . PRO A 1 91 ? -23.401 0.634 10.491 1.00 67.94 91 PRO A CA 1
ATOM 711 C C . PRO A 1 91 ? -23.713 2.085 10.093 1.00 67.94 91 PRO A C 1
ATOM 713 O O . PRO 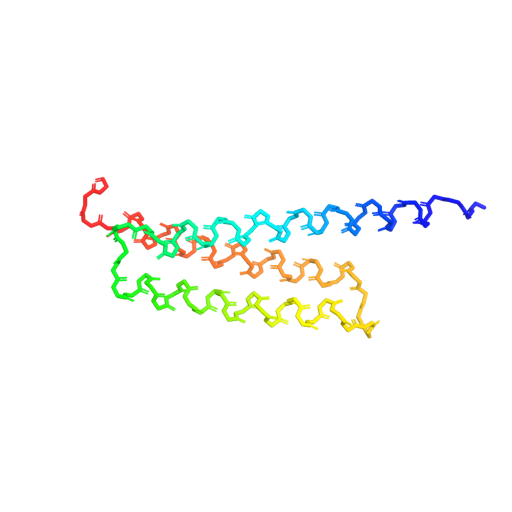A 1 91 ? -23.196 3.019 10.708 1.00 67.94 91 PRO A O 1
ATOM 716 N N . GLY A 1 92 ? -24.532 2.267 9.054 1.00 62.94 92 GLY A N 1
ATOM 717 C CA . GLY A 1 92 ? -24.913 3.581 8.522 1.00 62.94 92 GLY A CA 1
ATOM 718 C C . GLY A 1 92 ? -24.857 3.749 6.997 1.00 62.94 92 GLY A C 1
ATOM 719 O O . GLY A 1 92 ? -25.032 4.881 6.549 1.00 62.94 92 GLY A O 1
ATOM 720 N N . GLY A 1 93 ? -24.601 2.683 6.225 1.00 51.38 93 GLY A N 1
ATOM 721 C CA . GLY A 1 93 ? -24.887 2.637 4.780 1.00 51.38 93 GLY A CA 1
ATOM 722 C C . GLY A 1 93 ? -26.379 2.636 4.454 1.00 51.38 93 GLY A C 1
ATOM 723 O O . GLY A 1 93 ? -27.170 2.160 5.304 1.00 51.38 93 GLY A O 1
#

Foldseek 3Di:
DPDVVVVVVVVVVVVVVVVLVVLVVVLVVQCPDPLDDPVLNVLSVVLVVVSVVLVVVCPDPPDDPVVSCVVVVVVNVVSVVVSVVVVVPRPPD

Secondary structure (DSSP, 8-state):
--SSHHHHHHHHHHHHHHHHHHHHHHHHHHHH-TT--HHHHHHHHHHHHHHHHHHHHHT-TTS-HHHHHHHHHHHHHHHHHHHHHHHHTSTT-